Protein 1XOU (pdb70)

Secondary structure (DSSP, 8-state):
-TT-HHHHHHHHHHHH-----HHHHT--HHHHHHHHHHHHH--HHHHHHHHHHH--HHHHHHHHHHT-/-HHHHHHHHHHHHHHHHHHHHHHHHHHHHHHHHHHHHHHHHHHHHH-HHHHHHHHHHHHHHHHSHHHHHHHHHHHHHHHHHHT-

Radius of gyration: 19.71 Å; Cα contacts (8 Å, |Δi|>4): 115; chains: 2; bounding box: 32×30×70 Å

Nearest PDB structures (foldseek):
  1xou-assembly1_B  TM=1.012E+00  e=4.974E-11  Escherichia coli

Structure (mmCIF, N/CA/C/O backbone):
data_1XOU
#
_entry.id   1XOU
#
_cell.length_a   35.422
_cell.length_b   72.383
_cell.length_c   95.679
_cell.angle_alpha   90.00
_cell.angle_beta   90.00
_cell.angle_gamma   90.00
#
_symmetry.space_group_name_H-M   'P 21 21 21'
#
loop_
_entity.id
_entity.type
_entity.pdbx_description
1 polymer EspA
2 polymer 'Z5138 gene product'
#
loop_
_atom_site.group_PDB
_atom_site.id
_atom_site.type_symbol
_atom_site.label_atom_id
_atom_site.label_alt_id
_atom_site.label_comp_id
_atom_site.label_asym_id
_atom_site.label_entity_id
_atom_site.label_seq_id
_atom_site.pdbx_PDB_ins_code
_atom_site.Cartn_x
_atom_site.Cartn_y
_atom_site.Cartn_z
_atom_site.occupancy
_atom_site.B_iso_or_equiv
_atom_site.auth_seq_id
_atom_site.auth_comp_id
_atom_site.auth_asym_id
_atom_site.auth_atom_id
_atom_site.pdbx_PDB_model_num
ATOM 1 N N . ASP A 1 31 ? 16.578 -21.212 106.067 1.00 78.56 31 ASP A N 1
ATOM 2 C CA . ASP A 1 31 ? 15.975 -19.861 105.861 1.00 79.12 31 ASP A CA 1
ATOM 3 C C . ASP A 1 31 ? 14.435 -19.837 105.940 1.00 76.67 31 ASP A C 1
ATOM 4 O O . ASP A 1 31 ? 13.734 -20.547 105.205 1.00 74.42 31 ASP A O 1
ATOM 9 N N . VAL A 1 32 ? 13.925 -18.983 106.822 1.00 74.54 32 VAL A N 1
ATOM 10 C CA . VAL A 1 32 ? 12.491 -18.865 107.054 1.00 72.86 32 VAL A CA 1
ATOM 11 C C . VAL A 1 32 ? 11.635 -18.339 105.910 1.00 71.00 32 VAL A C 1
ATOM 12 O O . VAL A 1 32 ? 10.478 -18.730 105.796 1.00 70.02 32 VAL A O 1
ATOM 16 N N . ILE A 1 33 ? 12.187 -17.460 105.072 1.00 69.15 33 ILE A N 1
ATOM 17 C CA . ILE A 1 33 ? 11.421 -16.880 103.966 1.00 66.64 33 ILE A CA 1
ATOM 18 C C . ILE A 1 33 ? 11.852 -17.354 102.583 1.00 66.94 33 ILE A C 1
ATOM 19 O O . ILE A 1 33 ? 11.745 -16.613 101.602 1.00 66.61 33 ILE A O 1
ATOM 24 N N . ASP A 1 34 ? 12.342 -18.590 102.515 1.00 67.28 34 ASP A N 1
ATOM 25 C CA . ASP A 1 34 ? 12.785 -19.206 101.263 1.00 67.36 34 ASP A CA 1
ATOM 26 C C . ASP A 1 34 ? 13.582 -18.285 100.332 1.00 64.65 34 ASP A C 1
ATOM 27 O O . ASP A 1 34 ? 13.331 -18.195 99.132 1.00 63.51 34 ASP A O 1
ATOM 32 N N . LEU A 1 35 ? 14.561 -17.608 100.905 1.00 62.85 35 LEU A N 1
ATOM 33 C CA . LEU A 1 35 ? 15.428 -16.714 100.166 1.00 60.55 35 LEU A CA 1
ATOM 34 C C . LEU A 1 35 ? 16.329 -17.542 99.238 1.00 59.37 35 LEU A C 1
ATOM 35 O O . LEU A 1 35 ? 16.670 -17.122 98.134 1.00 57.60 35 LEU A O 1
ATOM 40 N N . PHE A 1 36 ? 16.699 -18.733 99.696 1.00 59.93 36 PHE A N 1
ATOM 41 C CA . PHE A 1 36 ? 17.550 -19.619 98.916 1.00 59.82 36 PHE A CA 1
ATOM 42 C C . PHE A 1 36 ? 17.052 -19.786 97.481 1.00 60.03 36 PHE A C 1
ATOM 43 O O . PHE A 1 36 ? 17.810 -19.571 96.534 1.00 61.34 36 PHE A O 1
ATOM 51 N N . ASN A 1 37 ? 15.788 -20.155 97.303 1.00 59.55 37 ASN A N 1
ATOM 52 C CA . ASN A 1 37 ? 15.270 -20.347 95.952 1.00 59.22 37 ASN A CA 1
ATOM 53 C C . ASN A 1 37 ? 15.047 -19.052 95.189 1.00 57.33 37 ASN A C 1
ATOM 54 O O . ASN A 1 37 ? 15.315 -18.970 93.988 1.00 55.94 37 ASN A O 1
ATOM 59 N N . LYS A 1 38 ? 14.546 -18.046 95.896 1.00 55.75 38 LYS A N 1
ATOM 60 C CA . LYS A 1 38 ? 14.287 -16.738 95.310 1.00 54.66 38 LYS A CA 1
ATOM 61 C C . LYS A 1 38 ? 15.583 -16.207 94.688 1.00 53.89 38 LYS A C 1
ATOM 62 O O . LYS A 1 38 ? 15.657 -15.955 93.478 1.00 53.00 38 LYS A O 1
ATOM 68 N N . LEU A 1 39 ? 16.602 -16.060 95.530 1.00 52.27 39 LEU A N 1
ATOM 69 C CA . LEU A 1 39 ? 17.902 -15.563 95.114 1.00 52.77 39 LEU A CA 1
ATOM 70 C C . LEU A 1 39 ? 18.631 -16.474 94.134 1.00 52.09 39 LEU A C 1
ATOM 71 O O . LEU A 1 39 ? 19.366 -15.994 93.264 1.00 53.42 39 LEU A O 1
ATOM 76 N N . GLY A 1 40 ? 18.440 -17.781 94.271 1.00 49.75 40 GLY A N 1
ATOM 77 C CA . GLY A 1 40 ? 19.101 -18.709 93.377 1.00 47.72 40 GLY A CA 1
ATOM 78 C C . GLY A 1 40 ? 18.570 -18.558 91.971 1.00 48.83 40 GLY A C 1
ATOM 79 O O . GLY A 1 40 ? 19.322 -18.547 90.991 1.00 49.88 40 GLY A O 1
ATOM 80 N N . VAL A 1 41 ? 17.256 -18.439 91.860 1.00 48.96 41 VAL A N 1
ATOM 81 C CA . VAL A 1 41 ? 16.659 -18.289 90.550 1.00 49.61 41 VAL A CA 1
ATOM 82 C C . VAL A 1 41 ? 17.036 -16.911 90.017 1.00 50.25 41 VAL A C 1
ATOM 83 O O . VAL A 1 41 ? 17.410 -16.765 88.849 1.00 49.07 41 VAL A O 1
ATOM 87 N N . PHE A 1 42 ? 16.968 -15.897 90.871 1.00 50.85 42 PHE A N 1
ATOM 88 C CA . PHE A 1 42 ? 17.338 -14.569 90.407 1.00 52.20 42 PHE A CA 1
ATOM 89 C C . PHE A 1 42 ? 18.801 -14.523 89.950 1.00 51.96 42 PHE A C 1
ATOM 90 O O . PHE A 1 42 ? 19.128 -13.985 88.885 1.00 50.67 42 PHE A O 1
ATOM 98 N N . GLN A 1 43 ? 19.681 -15.094 90.757 1.00 51.08 43 GLN A N 1
ATOM 99 C CA . GLN A 1 43 ? 21.078 -15.103 90.407 1.00 52.15 43 GLN A CA 1
ATOM 100 C C . GLN A 1 43 ? 21.318 -15.863 89.092 1.00 52.26 43 GLN A C 1
ATOM 101 O O . GLN A 1 43 ? 22.200 -15.510 88.296 1.00 51.99 43 GLN A O 1
ATOM 107 N N . ALA A 1 44 ? 20.535 -16.908 88.862 1.00 51.04 44 ALA A N 1
ATOM 108 C CA . ALA A 1 44 ? 20.684 -17.672 87.635 1.00 50.86 44 ALA A CA 1
ATOM 109 C C . ALA A 1 44 ? 20.253 -16.805 86.444 1.00 50.54 44 ALA A C 1
ATOM 110 O O . ALA A 1 44 ? 20.865 -16.853 85.380 1.00 51.98 44 ALA A O 1
ATOM 112 N N . ALA A 1 45 ? 19.207 -16.004 86.616 1.00 50.43 45 ALA A N 1
ATOM 113 C CA . ALA A 1 45 ? 18.765 -15.134 85.526 1.00 50.41 45 ALA A CA 1
ATOM 114 C C . ALA A 1 45 ? 19.909 -14.189 85.149 1.00 51.51 45 ALA A C 1
ATOM 115 O O . ALA A 1 45 ? 20.286 -14.086 83.978 1.00 50.88 45 ALA A O 1
ATOM 117 N N . ILE A 1 46 ? 20.466 -13.522 86.161 1.00 52.90 46 ILE A N 1
ATOM 118 C CA . ILE A 1 46 ? 21.569 -12.586 85.976 1.00 55.08 46 ILE A CA 1
ATOM 119 C C . ILE A 1 46 ? 22.793 -13.219 85.324 1.00 55.91 46 ILE A C 1
ATOM 120 O O . ILE A 1 46 ? 23.350 -12.665 84.374 1.00 57.02 46 ILE A O 1
ATOM 125 N N . LEU A 1 47 ? 23.226 -14.361 85.845 1.00 55.69 47 LEU A N 1
ATOM 126 C CA . LEU A 1 47 ? 24.383 -15.045 85.292 1.00 55.72 47 LEU A CA 1
ATOM 127 C C . LEU A 1 47 ? 24.140 -15.426 83.832 1.00 56.77 47 LEU A C 1
ATOM 128 O O . LEU A 1 47 ? 25.037 -15.301 82.992 1.00 56.92 47 LEU A O 1
ATOM 141 N N . PHE A 1 49 ? 22.047 -13.924 81.737 1.00 58.55 49 PHE A N 1
ATOM 142 C CA . PHE A 1 49 ? 22.055 -12.674 81.000 1.00 57.28 49 PHE A CA 1
ATOM 143 C C . PHE A 1 49 ? 23.482 -12.148 80.827 1.00 56.10 49 PHE A C 1
ATOM 144 O O . PHE A 1 49 ? 23.880 -11.740 79.738 1.00 56.20 49 PHE A O 1
ATOM 152 N N . ALA A 1 50 ? 24.250 -12.152 81.905 1.00 53.99 50 ALA A N 1
ATOM 153 C CA . ALA A 1 50 ? 25.606 -11.654 81.842 1.00 53.19 50 ALA A CA 1
ATOM 154 C C . ALA A 1 50 ? 26.451 -12.318 80.754 1.00 55.44 50 ALA A C 1
ATOM 155 O O . ALA A 1 50 ? 27.076 -11.624 79.955 1.00 55.67 50 ALA A O 1
ATOM 157 N N . TYR A 1 51 ? 26.479 -13.645 80.676 1.00 57.21 51 TYR A N 1
ATOM 158 C CA . TYR A 1 51 ? 27.327 -14.223 79.647 1.00 59.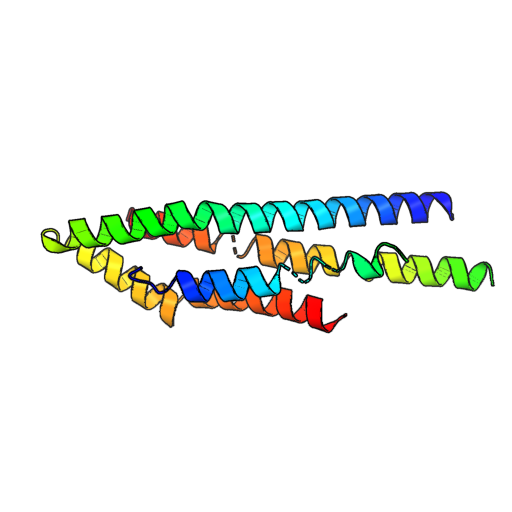74 51 TYR A CA 1
ATOM 159 C C . TYR A 1 51 ? 26.768 -14.006 78.253 1.00 61.40 51 TYR A C 1
ATOM 160 O O . TYR A 1 51 ? 27.516 -13.738 77.326 1.00 62.29 51 TYR A O 1
ATOM 177 N N . TYR A 1 53 ? 24.988 -11.477 77.175 1.00 69.33 53 TYR A N 1
ATOM 178 C CA . TYR A 1 53 ? 25.258 -10.099 76.784 1.00 71.54 53 TYR A CA 1
ATOM 179 C C . TYR A 1 53 ? 26.722 -10.030 76.368 1.00 74.74 53 TYR A C 1
ATOM 180 O O . TYR A 1 53 ? 27.059 -9.510 75.311 1.00 74.54 53 TYR A O 1
ATOM 189 N N . GLN A 1 54 ? 27.584 -10.571 77.222 1.00 79.17 54 GLN A N 1
ATOM 190 C CA . GLN A 1 54 ? 29.016 -10.600 76.980 1.00 83.47 54 GLN A CA 1
ATOM 191 C C . GLN A 1 54 ? 29.321 -11.163 75.597 1.00 84.35 54 GLN A C 1
ATOM 192 O O . GLN A 1 54 ? 30.231 -10.699 74.920 1.00 84.87 54 GLN A O 1
ATOM 198 N N . ALA A 1 55 ? 28.555 -12.162 75.182 1.00 85.64 55 ALA A N 1
ATOM 199 C CA . ALA A 1 55 ? 28.760 -12.781 73.881 1.00 88.06 55 ALA A CA 1
ATOM 200 C C . ALA A 1 55 ? 28.398 -11.836 72.736 1.00 89.94 55 ALA A C 1
ATOM 201 O O . ALA A 1 55 ? 29.138 -11.727 71.758 1.00 90.52 55 ALA A O 1
ATOM 203 N N . GLN A 1 56 ? 27.261 -11.158 72.843 1.00 91.80 56 GLN A N 1
ATOM 204 C CA . GLN A 1 56 ? 26.861 -10.234 71.792 1.00 94.55 56 GLN A CA 1
ATOM 205 C C . GLN A 1 56 ? 27.914 -9.142 71.745 1.00 95.95 56 GLN A C 1
ATOM 206 O O . GLN A 1 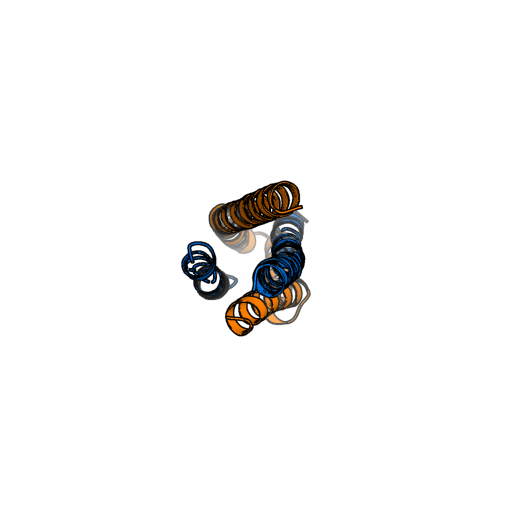56 ? 28.565 -8.917 70.724 1.00 96.02 56 GLN A O 1
ATOM 212 N N . SER A 1 57 ? 28.075 -8.483 72.886 1.00 97.90 57 SER A N 1
ATOM 213 C CA . SER A 1 57 ? 29.029 -7.399 73.076 1.00 99.22 57 SER A CA 1
ATOM 214 C C . SER A 1 57 ? 30.366 -7.568 72.354 1.00 100.13 57 SER A C 1
ATOM 215 O O . SER A 1 57 ? 30.871 -6.618 71.761 1.00 99.99 57 SER A O 1
ATOM 218 N N . ASP A 1 58 ? 30.952 -8.759 72.399 1.00 101.86 58 ASP A N 1
ATOM 219 C CA . ASP A 1 58 ? 32.236 -8.945 71.732 1.00 104.33 58 ASP A CA 1
ATOM 220 C C . ASP A 1 58 ? 32.116 -9.526 70.320 1.00 105.51 58 ASP A C 1
ATOM 221 O O . ASP A 1 58 ? 32.765 -10.514 69.973 1.00 105.52 58 ASP A O 1
ATOM 226 N N . LEU A 1 59 ? 31.278 -8.880 69.512 1.00 106.88 59 LEU A N 1
ATOM 227 C CA . LEU A 1 59 ? 31.036 -9.262 68.120 1.00 107.93 59 LEU A CA 1
ATOM 228 C C . LEU A 1 59 ? 29.770 -8.569 67.619 1.00 108.83 59 LEU A C 1
ATOM 229 O O . LEU A 1 59 ? 29.260 -8.992 66.562 1.00 109.35 59 LEU A O 1
ATOM 234 N N . ASN A 1 148 ? 26.993 0.478 52.072 1.00 78.13 148 ASN A N 1
ATOM 235 C CA . ASN A 1 148 ? 27.687 -0.466 52.990 1.00 81.16 148 ASN A CA 1
ATOM 236 C C . ASN A 1 148 ? 28.238 0.269 54.218 1.00 81.19 148 ASN A C 1
ATOM 237 O O . ASN A 1 148 ? 28.216 -0.266 55.333 1.00 81.97 148 ASN A O 1
ATOM 242 N N . LEU A 1 149 ? 28.752 1.482 54.026 1.00 79.49 149 LEU A N 1
ATOM 243 C CA . LEU A 1 149 ? 29.236 2.253 55.167 1.00 76.74 149 LEU A CA 1
ATOM 244 C C . LEU A 1 149 ? 27.945 2.726 55.830 1.00 76.11 149 LEU A C 1
ATOM 245 O O . LEU A 1 149 ? 27.855 2.840 57.051 1.00 75.75 149 LEU A O 1
ATOM 250 N N . THR A 1 150 ? 26.942 2.989 54.998 1.00 75.12 150 THR A N 1
ATOM 251 C CA . THR A 1 150 ? 25.642 3.436 55.474 1.00 74.99 150 THR A CA 1
ATOM 252 C C . THR A 1 150 ? 25.056 2.352 56.365 1.00 74.78 150 THR A C 1
ATOM 253 O O . THR A 1 150 ? 24.515 2.624 57.439 1.00 74.16 150 THR A O 1
ATOM 257 N N . THR A 1 151 ? 25.154 1.117 55.888 1.00 74.19 151 THR A N 1
ATOM 258 C CA . THR A 1 151 ? 24.663 -0.032 56.627 1.00 74.24 151 THR A CA 1
ATOM 259 C C . THR A 1 151 ? 25.339 -0.020 57.997 1.00 73.34 151 THR A C 1
ATOM 260 O O . THR A 1 151 ? 24.681 0.013 59.040 1.00 72.50 151 THR A O 1
ATOM 264 N N . THR A 1 152 ? 26.666 -0.033 57.964 1.00 72.62 152 THR A N 1
ATOM 265 C CA . THR A 1 152 ? 27.489 -0.022 59.159 1.00 72.88 152 THR A CA 1
ATOM 266 C C . THR A 1 152 ? 27.067 1.035 60.163 1.00 71.83 152 THR A C 1
ATOM 267 O O . THR A 1 152 ? 26.971 0.763 61.355 1.00 71.54 152 THR A O 1
ATOM 271 N N . VAL A 1 153 ? 26.828 2.244 59.675 1.00 71.72 153 VAL A N 1
ATOM 272 C CA . VAL A 1 153 ? 26.423 3.344 60.539 1.00 72.33 153 VAL A CA 1
ATOM 273 C C . VAL A 1 153 ? 25.033 3.118 61.116 1.00 72.00 153 VAL A C 1
ATOM 274 O O . VAL A 1 153 ? 24.746 3.526 62.241 1.00 72.15 153 VAL A O 1
ATOM 278 N N . ASN A 1 154 ? 24.175 2.458 60.350 1.00 71.84 154 ASN A N 1
ATOM 279 C CA . ASN A 1 154 ? 22.822 2.199 60.805 1.00 72.77 154 ASN A CA 1
ATOM 280 C C . ASN A 1 154 ? 22.766 1.049 61.795 1.00 72.47 154 ASN A C 1
ATOM 281 O O . ASN A 1 154 ? 22.064 1.132 62.805 1.00 72.53 154 ASN A O 1
ATOM 286 N N . ASN A 1 155 ? 23.509 -0.017 61.526 1.00 72.35 155 ASN A N 1
ATOM 287 C CA . ASN A 1 155 ? 23.505 -1.148 62.441 1.00 74.00 155 ASN A CA 1
ATOM 288 C C . ASN A 1 155 ? 23.986 -0.724 63.828 1.00 74.05 155 ASN A C 1
ATOM 289 O O . ASN A 1 155 ? 23.417 -1.123 64.847 1.00 74.46 155 ASN A O 1
ATOM 294 N N . SER A 1 156 ? 25.032 0.091 63.861 1.00 73.23 156 SER A N 1
ATOM 295 C CA . SER A 1 156 ? 25.571 0.572 65.118 1.00 71.39 156 SER A CA 1
ATOM 296 C C . SER A 1 156 ? 24.558 1.448 65.825 1.00 71.00 156 SER A C 1
ATOM 297 O O . SER A 1 156 ? 24.422 1.388 67.043 1.00 71.89 156 SER A O 1
ATOM 300 N N . GLN A 1 157 ? 23.842 2.265 65.068 1.00 70.73 157 GLN A N 1
ATOM 301 C CA . GLN A 1 157 ? 22.858 3.129 65.686 1.00 71.58 157 GLN A CA 1
ATOM 302 C C . GLN A 1 157 ? 21.793 2.258 66.343 1.00 71.57 157 GLN A C 1
ATOM 303 O O . GLN A 1 157 ? 21.257 2.599 67.397 1.00 70.81 157 GLN A O 1
ATOM 309 N N . LEU A 1 158 ? 21.504 1.120 65.717 1.00 71.70 158 LEU A N 1
ATOM 310 C CA . LEU A 1 158 ? 20.526 0.171 66.241 1.00 71.50 158 LEU A CA 1
ATOM 311 C C . LEU A 1 158 ? 21.042 -0.506 67.513 1.00 70.89 158 LEU A C 1
ATOM 312 O O . LEU A 1 158 ? 20.295 -0.686 68.470 1.00 70.09 158 LEU A O 1
ATOM 317 N N . GLU A 1 159 ? 22.319 -0.882 67.515 1.00 71.38 159 GLU A 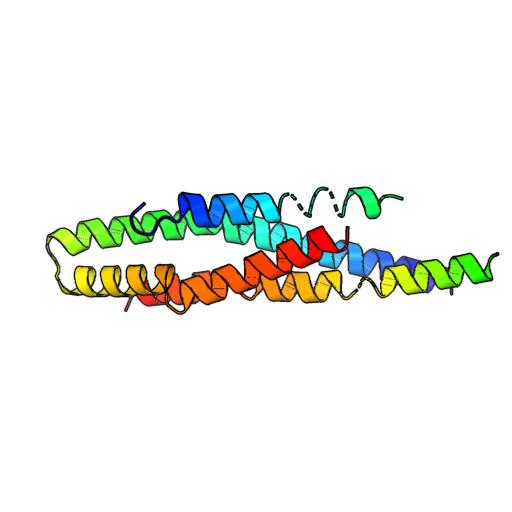N 1
ATOM 318 C CA . GLU A 1 159 ? 22.938 -1.509 68.678 1.00 72.35 159 GLU A CA 1
ATOM 319 C C . GLU A 1 159 ? 22.885 -0.541 69.853 1.00 71.86 159 GLU A C 1
ATOM 320 O O . GLU A 1 159 ? 22.613 -0.930 70.988 1.00 71.69 159 GLU A O 1
ATOM 326 N N . ILE A 1 160 ? 23.152 0.728 69.570 1.00 71.54 160 ILE A N 1
ATOM 327 C CA . ILE A 1 160 ? 23.134 1.755 70.597 1.00 70.25 160 ILE A CA 1
ATOM 328 C C . ILE A 1 160 ? 21.727 1.891 71.172 1.00 70.60 160 ILE A C 1
ATOM 329 O O . ILE A 1 160 ? 21.564 2.144 72.368 1.00 68.83 160 ILE A O 1
ATOM 334 N N . GLN A 1 161 ? 20.717 1.714 70.320 1.00 72.47 161 GLN A N 1
ATOM 335 C CA . GLN A 1 161 ? 19.320 1.801 70.739 1.00 74.19 161 GLN A CA 1
ATOM 336 C C . GLN A 1 161 ? 18.983 0.619 71.641 1.00 73.66 161 GLN A C 1
ATOM 337 O O . GLN A 1 161 ? 18.347 0.787 72.686 1.00 71.61 161 GLN A O 1
ATOM 343 N N . GLN A 1 162 ? 19.412 -0.577 71.235 1.00 74.04 162 GLN A N 1
ATOM 344 C CA . GLN A 1 162 ? 19.158 -1.769 72.033 1.00 75.49 162 GLN A CA 1
ATOM 345 C C . GLN A 1 162 ? 19.909 -1.661 73.356 1.00 74.30 162 GLN A C 1
ATOM 346 O O . GLN A 1 162 ? 19.299 -1.734 74.420 1.00 74.36 162 GLN A O 1
ATOM 360 N N . SER A 1 164 ? 20.888 0.699 74.928 1.00 69.30 164 SER A N 1
ATOM 361 C CA . SER A 1 164 ? 20.288 1.714 75.763 1.00 68.55 164 SER A CA 1
ATOM 362 C C . SER A 1 164 ? 19.103 1.134 76.530 1.00 67.68 164 SER A C 1
ATOM 363 O O . SER A 1 164 ? 19.025 1.263 77.753 1.00 67.37 164 SER A O 1
ATOM 366 N N . ASN A 1 165 ? 18.182 0.490 75.819 1.00 66.46 165 ASN A N 1
ATOM 367 C CA . ASN A 1 165 ? 17.019 -0.105 76.474 1.00 66.08 165 ASN A CA 1
ATOM 368 C C . ASN A 1 165 ? 17.471 -1.135 77.498 1.00 64.72 165 ASN A C 1
ATOM 369 O O . ASN A 1 165 ? 16.968 -1.170 78.623 1.00 64.16 165 ASN A O 1
ATOM 374 N N . THR A 1 166 ? 18.429 -1.967 77.103 1.00 62.62 166 THR A N 1
ATOM 375 C CA . THR A 1 166 ? 18.980 -2.970 77.998 1.00 60.50 166 THR A CA 1
ATOM 376 C C . THR A 1 166 ? 19.330 -2.297 79.318 1.00 60.54 166 THR A C 1
ATOM 377 O O . THR A 1 166 ? 18.868 -2.718 80.376 1.00 61.46 166 THR A O 1
ATOM 381 N N . LEU A 1 167 ? 20.134 -1.239 79.249 1.00 59.53 167 LEU A N 1
ATOM 382 C CA . LEU A 1 167 ? 20.542 -0.508 80.445 1.00 58.50 167 LEU A CA 1
ATOM 383 C C . LEU A 1 167 ? 19.343 -0.038 81.272 1.00 59.82 167 LEU A C 1
ATOM 384 O O . LEU A 1 167 ? 19.352 -0.121 82.507 1.00 58.51 167 LEU A O 1
ATOM 389 N N . ASN A 1 168 ? 18.315 0.464 80.595 1.00 61.39 168 ASN A N 1
ATOM 390 C CA . ASN A 1 168 ? 17.127 0.945 81.292 1.00 64.04 168 ASN A CA 1
ATOM 391 C C . ASN A 1 168 ? 16.407 -0.172 82.021 1.00 62.94 168 ASN A C 1
ATOM 392 O O . ASN A 1 168 ? 16.073 -0.045 83.198 1.00 62.45 168 ASN A O 1
ATOM 397 N N . LEU A 1 169 ? 16.174 -1.269 81.313 1.00 62.09 169 LEU A N 1
ATOM 398 C CA . LEU A 1 169 ? 15.492 -2.414 81.889 1.00 60.97 169 LEU A CA 1
ATOM 399 C C . LEU A 1 169 ? 16.349 -2.988 83.011 1.00 61.07 169 LEU A C 1
ATOM 400 O O . LEU A 1 169 ? 15.843 -3.392 84.061 1.00 61.14 169 LEU A O 1
ATOM 405 N N . LEU A 1 170 ? 17.656 -2.983 82.785 1.00 60.65 170 LEU A N 1
ATOM 406 C CA . LEU A 1 170 ? 18.622 -3.496 83.745 1.00 61.42 170 LEU A CA 1
ATOM 407 C C . LEU A 1 170 ? 18.715 -2.654 85.008 1.00 61.22 170 LEU A C 1
ATOM 408 O O . LEU A 1 170 ? 18.902 -3.171 86.100 1.00 61.89 170 LEU A O 1
ATOM 413 N N . THR A 1 171 ? 18.598 -1.347 84.864 1.00 62.20 171 THR A N 1
ATOM 414 C CA . THR A 1 171 ? 18.663 -0.468 86.023 1.00 62.99 171 THR A CA 1
ATOM 415 C C . THR A 1 171 ? 17.350 -0.510 86.811 1.00 61.84 171 THR A C 1
ATOM 416 O O . THR A 1 171 ? 17.326 -0.310 88.026 1.00 59.87 171 THR A O 1
ATOM 420 N N . SER A 1 172 ? 16.260 -0.775 86.098 1.00 61.65 172 SER A N 1
ATOM 421 C CA . SER A 1 172 ? 14.943 -0.878 86.706 1.00 61.52 172 SER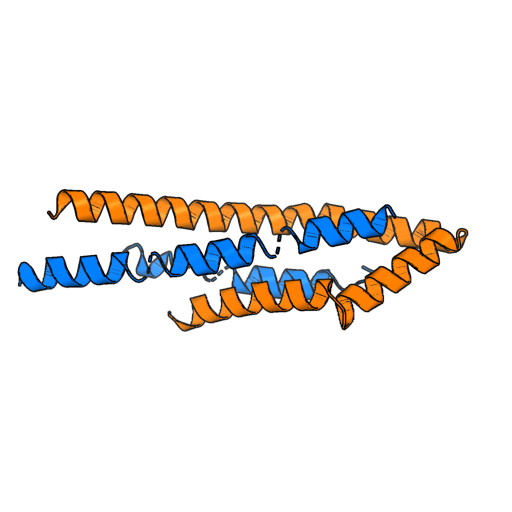 A CA 1
ATOM 422 C C . SER A 1 172 ? 14.966 -2.098 87.634 1.00 61.83 172 SER A C 1
ATOM 423 O O . SER A 1 172 ? 14.512 -2.039 88.780 1.00 62.41 172 SER A O 1
ATOM 426 N N . ALA A 1 173 ? 15.512 -3.198 87.120 1.00 61.03 173 ALA A N 1
ATOM 427 C CA . ALA A 1 173 ? 15.648 -4.439 87.868 1.00 58.83 173 ALA A CA 1
ATOM 428 C C . ALA A 1 173 ? 16.480 -4.181 89.105 1.00 58.12 173 ALA A C 1
ATOM 429 O O . ALA A 1 173 ? 16.159 -4.654 90.190 1.00 57.84 173 ALA A O 1
ATOM 431 N N . ARG A 1 174 ? 17.556 -3.419 88.937 1.00 59.71 174 ARG A N 1
ATOM 432 C CA . ARG A 1 174 ? 18.447 -3.106 90.052 1.00 61.24 174 ARG A CA 1
ATOM 433 C C . ARG A 1 174 ? 17.714 -2.336 91.132 1.00 61.00 174 ARG A C 1
ATOM 434 O O . ARG A 1 174 ? 17.875 -2.626 92.311 1.00 60.60 174 ARG A O 1
ATOM 442 N N . SER A 1 175 ? 16.906 -1.360 90.726 1.00 62.70 175 SER A N 1
ATOM 443 C CA . SER A 1 175 ? 16.128 -0.554 91.669 1.00 64.71 175 SER A CA 1
ATOM 444 C C . SER A 1 175 ? 15.168 -1.420 92.471 1.00 64.47 175 SER A C 1
ATOM 445 O O . SER A 1 175 ? 15.012 -1.230 93.681 1.00 64.75 175 SER A O 1
ATOM 448 N N . ASP A 1 176 ? 14.512 -2.354 91.785 1.00 63.20 176 ASP A N 1
ATOM 449 C CA . ASP A 1 176 ? 13.588 -3.277 92.422 1.00 62.88 176 ASP A CA 1
ATOM 450 C C . ASP A 1 176 ? 14.309 -4.107 93.487 1.00 63.22 176 ASP A C 1
ATOM 451 O O . ASP A 1 176 ? 13.826 -4.252 94.614 1.00 62.63 176 ASP A O 1
ATOM 464 N N . GLN A 1 178 ? 16.779 -3.350 95.092 1.00 63.25 178 GLN A N 1
ATOM 465 C CA . GLN A 1 178 ? 17.173 -2.467 96.183 1.00 63.35 178 GLN A CA 1
ATOM 466 C C . GLN A 1 178 ? 16.007 -2.175 97.117 1.00 62.65 178 GLN A C 1
ATOM 467 O O . GLN A 1 178 ? 16.152 -2.225 98.342 1.00 61.47 178 GLN A O 1
ATOM 473 N N . SER A 1 179 ? 14.852 -1.877 96.526 1.00 61.83 179 SER A N 1
ATOM 474 C CA . SER A 1 179 ? 13.641 -1.615 97.289 1.00 61.92 179 SER A CA 1
ATOM 475 C C . SER A 1 179 ? 13.361 -2.870 98.105 1.00 62.50 179 SER A C 1
ATOM 476 O O . SER A 1 179 ? 12.965 -2.796 99.268 1.00 62.52 179 SER A O 1
ATOM 479 N N . LEU A 1 180 ? 13.574 -4.025 97.480 1.00 62.74 180 LEU A N 1
ATOM 480 C CA . LEU A 1 180 ? 13.357 -5.297 98.146 1.00 62.94 180 LEU A CA 1
ATOM 481 C C . LEU A 1 180 ? 14.184 -5.294 99.414 1.00 62.36 180 LEU A C 1
ATOM 482 O O . LEU A 1 180 ? 13.651 -5.474 100.505 1.00 62.82 180 LEU A O 1
ATOM 487 N N . GLN A 1 181 ? 15.487 -5.082 99.255 1.00 62.73 181 GLN A N 1
ATOM 488 C CA . GLN A 1 181 ? 16.403 -5.041 100.384 1.00 64.01 181 GLN A CA 1
ATOM 489 C C . GLN A 1 181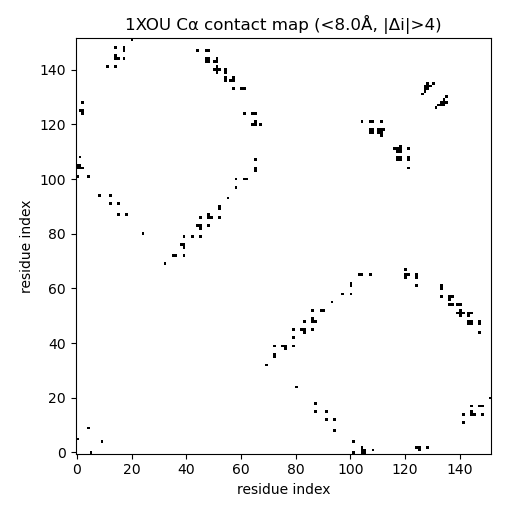 ? 15.960 -4.039 101.439 1.00 64.35 181 GLN A C 1
ATOM 490 O O . GLN A 1 181 ? 15.911 -4.355 102.631 1.00 63.85 181 GLN A O 1
ATOM 496 N N . TYR A 1 182 ? 15.657 -2.824 100.997 1.00 65.09 182 TYR A N 1
ATOM 497 C CA . TYR A 1 182 ? 15.242 -1.768 101.909 1.00 67.56 182 TYR A CA 1
ATOM 498 C C . TYR A 1 182 ? 13.977 -2.151 102.686 1.00 67.66 182 TYR A C 1
ATOM 499 O O . TYR A 1 182 ? 13.955 -2.085 103.919 1.00 66.31 182 TYR A O 1
ATOM 508 N N . ARG A 1 183 ? 12.930 -2.557 101.969 1.00 67.48 183 ARG A N 1
ATOM 509 C CA . ARG A 1 183 ? 11.689 -2.951 102.618 1.00 67.28 183 ARG A CA 1
ATOM 510 C C . ARG A 1 183 ? 11.903 -4.138 103.561 1.00 66.84 183 ARG A C 1
ATOM 511 O O . ARG A 1 183 ? 11.334 -4.173 104.654 1.00 66.80 183 ARG A O 1
ATOM 519 N N . THR A 1 184 ? 12.726 -5.104 103.157 1.00 65.37 184 THR A N 1
ATOM 520 C CA . THR A 1 184 ? 12.975 -6.259 104.015 1.00 64.83 184 THR A CA 1
ATOM 521 C C . THR A 1 184 ? 13.600 -5.788 105.316 1.00 66.08 184 THR A C 1
ATOM 522 O O . THR A 1 184 ? 13.054 -6.005 106.392 1.00 66.44 184 THR A O 1
ATOM 526 N N . ILE A 1 185 ? 14.748 -5.132 105.200 1.00 67.51 185 ILE A N 1
ATOM 527 C CA . ILE A 1 185 ? 15.481 -4.630 106.349 1.00 68.41 185 ILE A CA 1
ATOM 528 C C . ILE A 1 185 ? 14.643 -3.698 107.201 1.00 69.40 185 ILE A C 1
ATOM 529 O O . ILE A 1 185 ? 14.710 -3.731 108.429 1.00 69.03 185 ILE A O 1
ATOM 534 N N . SER A 1 186 ? 13.852 -2.860 106.550 1.00 71.43 186 SER A N 1
ATOM 535 C CA . SER A 1 186 ? 12.981 -1.958 107.281 1.00 73.02 186 SER A CA 1
ATOM 536 C C . SER A 1 186 ? 12.019 -2.810 108.114 1.00 74.32 186 SER A C 1
ATOM 537 O O . SER A 1 186 ? 11.823 -2.564 109.300 1.00 74.64 186 SER A O 1
ATOM 540 N N . GLY A 1 187 ? 11.438 -3.826 107.479 1.00 75.57 187 GLY A N 1
ATOM 541 C CA . GLY A 1 187 ? 10.503 -4.708 108.155 1.00 77.26 187 GLY A CA 1
ATOM 542 C C . GLY A 1 187 ? 11.090 -5.518 109.300 1.00 79.06 187 GLY A C 1
ATOM 543 O O . GLY A 1 187 ? 10.401 -5.800 110.277 1.00 79.70 187 GLY A O 1
ATOM 544 N N . ILE A 1 188 ? 12.356 -5.904 109.191 1.00 80.53 188 ILE A N 1
ATOM 545 C CA . ILE A 1 188 ? 12.997 -6.675 110.248 1.00 82.93 188 ILE A CA 1
ATOM 546 C C . ILE A 1 188 ? 13.295 -5.788 111.451 1.00 85.87 188 ILE A C 1
ATOM 547 O O . ILE A 1 188 ? 13.600 -6.282 112.534 1.00 86.69 188 ILE A O 1
ATOM 552 N N . SER A 1 189 ? 13.195 -4.476 111.269 1.00 89.10 189 SER A N 1
ATOM 553 C CA . SER A 1 189 ? 13.488 -3.556 112.360 1.00 92.01 189 SER A CA 1
ATOM 554 C C . SER A 1 189 ? 12.300 -2.721 112.833 1.00 94.45 189 SER A C 1
ATOM 555 O O . SER A 1 189 ? 12.474 -1.821 113.655 1.00 95.20 189 SER A O 1
ATOM 558 N N . LEU A 1 190 ? 11.104 -3.013 112.319 1.00 96.77 190 LEU A N 1
ATOM 559 C CA . LEU A 1 190 ? 9.883 -2.290 112.699 1.00 98.55 190 LEU A CA 1
ATOM 560 C C . LEU A 1 190 ? 8.703 -2.576 111.769 1.00 99.99 190 LEU A C 1
ATOM 561 O O . LEU A 1 190 ? 8.820 -3.480 110.916 1.00 100.25 190 LEU A O 1
ATOM 566 N N . GLY B 2 2 ? 28.980 10.494 63.739 1.00 71.45 2 GLY B N 1
ATOM 567 C CA . GLY B 2 2 ? 30.246 9.965 63.173 1.00 69.14 2 GLY B CA 1
ATOM 568 C C . GLY B 2 2 ? 30.664 8.668 63.836 1.00 68.57 2 GLY B C 1
ATOM 569 O O . GLY B 2 2 ? 30.303 8.386 64.977 1.00 66.69 2 GLY B O 1
ATOM 570 N N . ILE B 2 3 ? 31.421 7.867 63.102 1.00 68.82 3 ILE B N 1
ATOM 571 C CA . ILE B 2 3 ? 31.910 6.596 63.607 1.00 70.66 3 ILE B CA 1
ATOM 572 C C . ILE B 2 3 ? 32.464 6.720 65.029 1.00 70.01 3 ILE B C 1
ATOM 573 O O . ILE B 2 3 ? 32.112 5.937 65.905 1.00 70.63 3 ILE B O 1
ATOM 578 N N . VAL B 2 4 ? 33.323 7.710 65.251 1.00 68.99 4 VAL B N 1
ATOM 579 C CA . VAL B 2 4 ? 33.927 7.940 66.560 1.00 67.76 4 VAL B CA 1
ATOM 580 C C . VAL B 2 4 ? 32.899 8.177 67.687 1.00 66.83 4 VAL B C 1
ATOM 581 O O . VAL B 2 4 ? 33.031 7.601 68.769 1.00 66.11 4 VAL B O 1
ATOM 585 N N . SER B 2 5 ? 31.892 9.014 67.442 1.00 65.22 5 SER B N 1
ATOM 586 C CA . SER B 2 5 ? 30.842 9.267 68.438 1.00 65.65 5 SER B CA 1
ATOM 587 C C . SER B 2 5 ? 30.121 7.968 68.769 1.00 65.28 5 SER B C 1
ATOM 588 O O . SER B 2 5 ? 29.851 7.669 69.929 1.00 63.80 5 SER B O 1
ATOM 591 N N . GLN B 2 6 ? 29.791 7.216 67.725 1.00 65.57 6 GLN B N 1
ATOM 592 C CA . GLN B 2 6 ? 29.106 5.955 67.887 1.00 66.64 6 GLN B CA 1
ATOM 593 C C . GLN B 2 6 ? 29.912 5.024 68.772 1.00 68.19 6 GLN B C 1
ATOM 594 O O . GLN B 2 6 ? 29.371 4.416 69.695 1.00 68.95 6 GLN B O 1
ATOM 600 N N . THR B 2 7 ? 31.206 4.911 68.499 1.00 69.41 7 THR B N 1
ATOM 601 C CA . THR B 2 7 ? 32.058 4.050 69.304 1.00 71.53 7 THR B CA 1
ATOM 602 C C . THR B 2 7 ? 32.094 4.532 70.752 1.00 73.63 7 THR B C 1
ATOM 603 O O . THR B 2 7 ? 32.026 3.733 71.685 1.00 74.53 7 THR B O 1
ATOM 607 N N . ARG B 2 8 ? 32.209 5.839 70.944 1.00 75.92 8 ARG B N 1
ATOM 608 C CA . ARG B 2 8 ? 32.237 6.373 72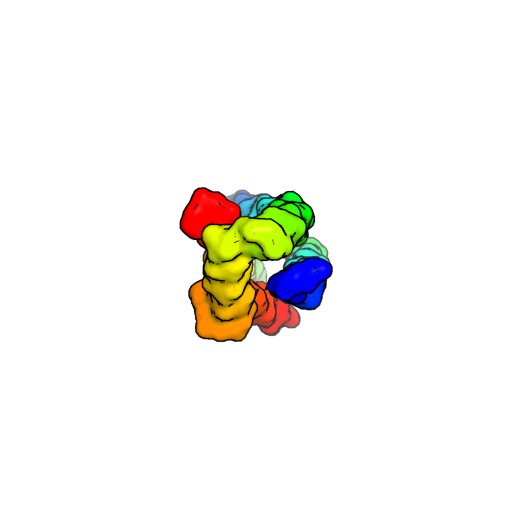.294 1.00 78.39 8 ARG B CA 1
ATOM 609 C C . ARG B 2 8 ? 30.932 6.036 73.014 1.00 77.45 8 ARG B C 1
ATOM 610 O O . ARG B 2 8 ? 30.939 5.679 74.185 1.00 78.18 8 ARG B O 1
ATOM 618 N N . ASN B 2 9 ? 29.810 6.136 72.314 1.00 76.14 9 ASN B N 1
ATOM 619 C CA . ASN B 2 9 ? 28.528 5.824 72.929 1.00 75.50 9 ASN B CA 1
ATOM 620 C C . ASN B 2 9 ? 28.376 4.346 73.260 1.00 74.56 9 ASN B C 1
ATOM 621 O O . ASN B 2 9 ? 27.812 4.001 74.290 1.00 75.60 9 ASN B O 1
ATOM 626 N N . LYS B 2 10 ? 28.870 3.468 72.397 1.00 72.72 10 LYS B N 1
ATOM 627 C CA . LYS B 2 10 ? 28.760 2.046 72.663 1.00 72.00 10 LYS B CA 1
ATOM 628 C C . LYS B 2 10 ? 29.603 1.665 73.869 1.00 72.67 10 LYS B C 1
ATOM 629 O O . LYS B 2 10 ? 29.214 0.803 74.651 1.00 72.11 10 LYS B O 1
ATOM 635 N N . GLU B 2 11 ? 30.745 2.327 74.032 1.00 74.49 11 GLU B N 1
ATOM 636 C CA . GLU B 2 11 ? 31.633 2.064 75.164 1.00 76.23 11 GLU B CA 1
ATOM 637 C C . GLU B 2 11 ? 30.984 2.521 76.469 1.00 75.18 11 GLU B C 1
ATOM 638 O O . GLU B 2 11 ? 31.077 1.845 77.488 1.00 75.27 11 GLU B O 1
ATOM 644 N N . LEU B 2 12 ? 30.348 3.685 76.428 1.00 74.37 12 LEU B N 1
ATOM 645 C CA . LEU B 2 12 ? 29.657 4.248 77.581 1.00 73.93 12 LEU B CA 1
ATOM 646 C C . LEU B 2 12 ? 28.604 3.252 78.059 1.00 73.22 12 LEU B C 1
ATOM 647 O O . LEU B 2 12 ? 28.624 2.807 79.208 1.00 72.38 12 LEU B O 1
ATOM 652 N N . LEU B 2 13 ? 27.681 2.923 77.154 1.00 71.80 13 LEU B N 1
ATOM 653 C CA . LEU B 2 13 ? 26.605 1.977 77.416 1.00 69.96 13 LEU B CA 1
ATOM 654 C C . LEU B 2 13 ? 27.164 0.685 77.989 1.00 70.31 13 LEU B C 1
ATOM 655 O O . LEU B 2 13 ? 26.759 0.241 79.061 1.00 70.83 13 LEU B O 1
ATOM 660 N N . ASP B 2 14 ? 28.103 0.082 77.275 1.00 70.72 14 ASP B N 1
ATOM 661 C CA . ASP B 2 14 ? 28.702 -1.157 77.737 1.00 71.31 14 ASP B CA 1
ATOM 662 C C . ASP B 2 14 ? 29.207 -1.033 79.174 1.00 71.68 14 ASP B C 1
ATOM 663 O O . ASP B 2 14 ? 28.909 -1.876 80.010 1.00 72.54 14 ASP B O 1
ATOM 668 N N . LYS B 2 15 ? 29.959 0.021 79.466 1.00 72.14 15 LYS B N 1
ATOM 669 C CA . LYS B 2 15 ? 30.474 0.220 80.815 1.00 73.00 15 LYS B CA 1
ATOM 670 C C . LYS B 2 15 ? 29.329 0.380 81.806 1.00 71.92 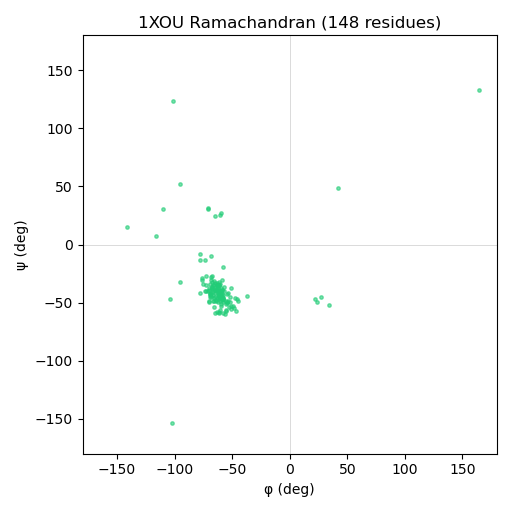15 LYS B C 1
ATOM 671 O O . LYS B 2 15 ? 29.369 -0.171 82.901 1.00 70.72 15 LYS B O 1
ATOM 677 N N . LYS B 2 16 ? 28.323 1.158 81.419 1.00 71.65 16 LYS B N 1
ATOM 678 C CA . LYS B 2 16 ? 27.151 1.403 82.258 1.00 71.72 16 LYS B CA 1
ATOM 679 C C . LYS B 2 16 ? 26.451 0.082 82.595 1.00 71.90 16 LYS B C 1
ATOM 680 O O . LYS B 2 16 ? 26.064 -0.164 83.745 1.00 71.57 16 LYS B O 1
ATOM 686 N N . ILE B 2 17 ? 26.287 -0.749 81.567 1.00 69.95 17 ILE B N 1
ATOM 687 C CA . ILE B 2 17 ? 25.651 -2.043 81.687 1.00 68.89 17 ILE B CA 1
ATOM 688 C C . ILE B 2 17 ? 26.468 -2.971 82.581 1.00 70.98 17 ILE B C 1
ATOM 689 O O . ILE B 2 17 ? 25.916 -3.660 83.441 1.00 73.37 17 ILE B O 1
ATOM 694 N N . ARG B 2 18 ? 27.782 -2.996 82.381 1.00 71.71 18 ARG B N 1
ATOM 695 C CA . ARG B 2 18 ? 28.664 -3.826 83.197 1.00 71.31 18 ARG B CA 1
ATOM 696 C C . ARG B 2 18 ? 28.587 -3.438 84.667 1.00 70.29 18 ARG B C 1
ATOM 697 O O . ARG B 2 18 ? 28.729 -4.281 85.545 1.00 69.80 18 ARG B O 1
ATOM 705 N N . SER B 2 19 ? 28.386 -2.152 84.931 1.00 70.11 19 SER B N 1
ATOM 706 C CA . SER B 2 19 ? 28.284 -1.664 86.303 1.00 70.84 19 SER B CA 1
ATOM 707 C C . SER B 2 19 ? 26.988 -2.170 86.917 1.00 70.16 19 SER B C 1
ATOM 708 O O . SER B 2 19 ? 26.959 -2.610 88.066 1.00 70.18 19 SER B O 1
ATOM 711 N N . GLU B 2 20 ? 25.917 -2.094 86.136 1.00 68.76 20 GLU B N 1
ATOM 712 C CA . GLU B 2 20 ? 24.619 -2.546 86.588 1.00 67.67 20 GLU B CA 1
ATOM 713 C C . GLU B 2 20 ? 24.668 -4.031 86.905 1.00 66.19 20 GLU B C 1
ATOM 714 O O . GLU B 2 20 ? 23.961 -4.497 87.806 1.00 64.85 20 GLU B O 1
ATOM 720 N N . ILE B 2 21 ? 25.504 -4.773 86.174 1.00 63.68 21 ILE B N 1
ATOM 721 C CA . ILE B 2 21 ? 25.638 -6.206 86.426 1.00 63.08 21 ILE B CA 1
ATOM 722 C C . ILE B 2 21 ? 26.360 -6.426 87.760 1.00 63.47 21 ILE B C 1
ATOM 723 O O . ILE B 2 21 ? 25.901 -7.183 88.613 1.00 63.63 21 ILE B O 1
ATOM 728 N N . GLU B 2 22 ? 27.487 -5.754 87.946 1.00 64.11 22 GLU B N 1
ATOM 729 C CA . GLU B 2 22 ? 28.234 -5.914 89.181 1.00 65.00 22 GLU B CA 1
ATOM 730 C C . GLU B 2 22 ? 27.419 -5.442 90.376 1.00 63.44 22 GLU B C 1
ATOM 731 O O . GLU B 2 22 ? 27.457 -6.063 91.438 1.00 63.50 22 GLU B O 1
ATOM 737 N N . ALA B 2 23 ? 26.684 -4.345 90.201 1.00 61.64 23 ALA B N 1
ATOM 738 C CA . ALA B 2 23 ? 25.853 -3.788 91.271 1.00 59.64 23 ALA B CA 1
ATOM 739 C C . ALA B 2 23 ? 24.851 -4.838 91.728 1.00 59.99 23 ALA B C 1
ATOM 740 O O . ALA B 2 23 ? 24.687 -5.073 92.927 1.00 59.31 23 ALA B O 1
ATOM 742 N N . ILE B 2 24 ? 24.195 -5.470 90.754 1.00 58.38 24 ILE B N 1
ATOM 743 C CA . ILE B 2 24 ? 23.206 -6.496 91.023 1.00 56.78 24 ILE B CA 1
ATOM 744 C C . ILE B 2 24 ? 23.861 -7.688 91.691 1.00 58.17 24 ILE B C 1
ATOM 745 O O . ILE B 2 24 ? 23.364 -8.185 92.708 1.00 57.56 24 ILE B O 1
ATOM 750 N N . LYS B 2 25 ? 24.984 -8.139 91.137 1.00 60.16 25 LYS B N 1
ATOM 751 C CA . LYS B 2 25 ? 25.701 -9.266 91.720 1.00 62.60 25 LYS B CA 1
ATOM 752 C C . LYS B 2 25 ? 26.051 -8.947 93.181 1.00 63.26 25 LYS B C 1
ATOM 753 O O . LYS B 2 25 ? 26.013 -9.830 94.052 1.00 62.56 25 LYS B O 1
ATOM 759 N N . LYS B 2 26 ? 26.372 -7.683 93.451 1.00 62.99 26 LYS B N 1
ATOM 760 C CA . LYS B 2 26 ? 26.695 -7.264 94.810 1.00 63.39 26 LYS B CA 1
ATOM 761 C C . LYS B 2 26 ? 25.443 -7.285 95.676 1.00 62.07 26 LYS B C 1
ATOM 762 O O . LYS B 2 26 ? 25.478 -7.817 96.784 1.00 62.93 26 LYS B O 1
ATOM 768 N N . ILE B 2 27 ? 24.351 -6.698 95.182 1.00 59.01 27 ILE B N 1
ATOM 769 C CA . ILE B 2 27 ? 23.089 -6.672 95.920 1.00 58.34 27 ILE B CA 1
ATOM 770 C C . ILE B 2 27 ? 22.702 -8.103 96.316 1.00 57.67 27 ILE B C 1
ATOM 771 O O . ILE B 2 27 ? 22.224 -8.364 97.428 1.00 55.83 27 ILE B O 1
ATOM 776 N N . ILE B 2 28 ? 22.891 -9.030 95.385 1.00 55.71 28 ILE B N 1
ATOM 777 C CA . ILE B 2 28 ? 22.552 -10.414 95.646 1.00 55.36 28 ILE B CA 1
ATOM 778 C C . ILE B 2 28 ? 23.396 -10.939 96.793 1.00 55.63 28 ILE B C 1
ATOM 779 O O . ILE B 2 28 ? 22.899 -11.646 97.665 1.00 57.37 28 ILE B O 1
ATOM 784 N N . ALA B 2 29 ? 24.676 -10.589 96.798 1.00 56.01 29 ALA B N 1
ATOM 785 C CA . ALA B 2 29 ? 25.568 -11.027 97.868 1.00 55.16 29 ALA B CA 1
ATOM 786 C C . ALA B 2 29 ? 25.116 -10.445 99.216 1.00 55.09 29 ALA B C 1
ATOM 787 O O . ALA B 2 29 ? 25.049 -11.164 100.205 1.00 54.45 29 ALA B O 1
ATOM 789 N N . GLU B 2 30 ? 24.792 -9.152 99.250 1.00 56.73 30 GLU B N 1
ATOM 790 C CA . GLU B 2 30 ? 24.346 -8.514 100.489 1.00 59.93 30 GLU B CA 1
ATOM 791 C C . GLU B 2 30 ? 23.117 -9.205 101.064 1.00 61.65 30 GLU B C 1
ATOM 792 O O . GLU B 2 30 ? 22.809 -9.038 102.251 1.00 61.93 30 GLU B O 1
ATOM 798 N N . PHE B 2 31 ? 22.407 -9.967 100.231 1.00 62.74 31 PHE B N 1
ATOM 799 C CA . PHE B 2 31 ? 21.211 -10.656 100.705 1.00 62.41 31 PHE B CA 1
ATOM 800 C C . PHE B 2 31 ? 21.512 -11.769 101.700 1.00 63.18 31 PHE B C 1
ATOM 801 O O . PHE B 2 31 ? 20.597 -12.315 102.310 1.00 61.86 31 PHE B O 1
ATOM 809 N N . ASP B 2 32 ? 22.785 -12.117 101.872 1.00 65.25 32 ASP B N 1
ATOM 810 C CA . ASP B 2 32 ? 23.101 -13.140 102.859 1.00 67.57 32 ASP B CA 1
ATOM 811 C C . ASP B 2 32 ? 22.993 -12.471 104.232 1.00 65.85 32 ASP B C 1
ATOM 812 O O . ASP B 2 32 ? 22.659 -13.112 105.225 1.00 64.83 32 ASP B O 1
ATOM 817 N N . VAL B 2 33 ? 23.276 -11.173 104.277 1.00 65.01 33 VAL B N 1
ATOM 818 C CA . VAL B 2 33 ? 23.154 -10.423 105.520 1.00 63.74 33 VAL B CA 1
ATOM 819 C C . VAL B 2 33 ? 21.662 -10.410 105.835 1.00 62.72 33 VAL B C 1
ATOM 820 O O . VAL B 2 33 ? 21.248 -10.553 106.983 1.00 61.38 33 VAL B O 1
ATOM 824 N N . VAL B 2 34 ? 20.855 -10.240 104.796 1.00 61.97 34 VAL B N 1
ATOM 825 C CA . VAL B 2 34 ? 19.416 -10.239 104.969 1.00 62.43 34 VAL B CA 1
ATOM 826 C C . VAL B 2 34 ? 18.991 -11.624 105.448 1.00 63.61 34 VAL B C 1
ATOM 827 O O . VAL B 2 34 ? 18.102 -11.752 106.276 1.00 63.29 34 VAL B O 1
ATOM 831 N N . LYS B 2 35 ? 19.642 -12.661 104.934 1.00 66.13 35 LYS B N 1
ATOM 832 C CA . LYS B 2 35 ? 19.339 -14.027 105.340 1.00 68.01 35 LYS B CA 1
ATOM 833 C C . LYS B 2 35 ? 19.620 -14.160 106.835 1.00 67.70 35 LYS B C 1
ATOM 834 O O . LYS B 2 35 ? 18.730 -14.491 107.612 1.00 67.72 35 LYS B O 1
ATOM 840 N N . GLU B 2 36 ? 20.857 -13.882 107.234 1.00 68.52 36 GLU B N 1
ATOM 841 C CA . GLU B 2 36 ? 21.248 -13.952 108.640 1.00 68.86 36 GLU B CA 1
ATOM 842 C C . GLU B 2 36 ? 20.312 -13.164 109.556 1.00 67.33 36 GLU B C 1
ATOM 843 O O . GLU B 2 36 ? 19.915 -13.654 110.608 1.00 66.50 36 GLU B O 1
ATOM 849 N N . SER B 2 37 ? 19.972 -11.943 109.153 1.00 65.94 37 SER B N 1
ATOM 850 C CA . SER B 2 37 ? 19.102 -11.085 109.947 1.00 65.11 37 SER B CA 1
ATOM 851 C C . SER B 2 37 ? 17.757 -11.736 110.178 1.00 65.46 37 SER B C 1
ATOM 852 O O . SER B 2 37 ? 17.245 -11.752 111.298 1.00 64.41 37 SER B O 1
ATOM 855 N N . VAL B 2 38 ? 17.188 -12.267 109.100 1.00 67.60 38 VAL B N 1
ATOM 856 C CA . VAL B 2 38 ? 15.877 -12.910 109.137 1.00 68.65 38 VAL B CA 1
ATOM 857 C C . VAL B 2 38 ? 15.866 -14.139 110.049 1.00 68.36 38 VAL B C 1
ATOM 858 O O . VAL B 2 38 ? 14.862 -14.417 110.700 1.00 67.65 38 VAL B O 1
ATOM 862 N N . ASN B 2 39 ? 16.976 -14.868 110.100 1.00 68.33 39 ASN B N 1
ATOM 863 C CA . ASN B 2 39 ? 17.051 -16.024 110.979 1.00 71.02 39 ASN B CA 1
ATOM 864 C C . ASN B 2 39 ? 17.150 -15.549 112.424 1.00 71.42 39 ASN B C 1
ATOM 865 O O . ASN B 2 39 ? 16.620 -16.190 113.334 1.00 71.98 39 ASN B O 1
ATOM 870 N N . GLU B 2 40 ? 17.833 -14.429 112.638 1.00 70.75 40 GLU B N 1
ATOM 871 C CA . GLU B 2 40 ? 17.959 -13.892 113.978 1.00 70.37 40 GLU B CA 1
ATOM 872 C C . GLU B 2 40 ? 16.571 -13.483 114.437 1.00 71.66 40 GLU B C 1
ATOM 873 O O . GLU B 2 40 ? 16.200 -13.712 115.589 1.00 72.08 40 GLU B O 1
ATOM 879 N N . LEU B 2 41 ? 15.790 -12.895 113.536 1.00 72.72 41 LEU B N 1
ATOM 880 C CA . LEU B 2 41 ? 14.438 -12.484 113.893 1.00 73.70 41 LEU B CA 1
ATOM 881 C C . LEU B 2 41 ? 13.638 -13.701 114.360 1.00 75.06 41 LEU B C 1
ATOM 882 O O . LEU B 2 41 ? 12.742 -13.576 115.183 1.00 75.64 41 LEU B O 1
ATOM 887 N N . SER B 2 42 ? 13.956 -14.875 113.822 1.00 76.39 42 SER B N 1
ATOM 888 C CA . SER B 2 42 ? 13.270 -16.101 114.221 1.00 77.90 42 SER B CA 1
ATOM 889 C C . SER B 2 42 ? 13.589 -16.386 115.678 1.00 79.70 42 SER B C 1
ATOM 890 O O . SER B 2 42 ? 12.694 -16.469 116.515 1.00 80.53 42 SER B O 1
ATOM 893 N N . GLU B 2 43 ? 14.875 -16.543 115.971 1.00 81.58 43 GLU B N 1
ATOM 894 C CA . GLU B 2 43 ? 15.320 -16.812 117.328 1.00 82.43 43 GLU B CA 1
ATOM 895 C C . GLU B 2 43 ? 14.632 -15.883 118.309 1.00 82.37 43 GLU B C 1
ATOM 896 O O . GLU B 2 43 ? 14.129 -16.333 119.330 1.00 83.76 43 GLU B O 1
ATOM 902 N N . LYS B 2 44 ? 14.591 -14.591 117.998 1.00 82.29 44 LYS B N 1
ATOM 903 C CA . LYS B 2 44 ? 13.959 -13.639 118.900 1.00 82.78 44 LYS B CA 1
ATOM 904 C C . LYS B 2 44 ? 12.451 -13.860 118.968 1.00 83.03 44 LYS B C 1
ATOM 905 O O . LYS B 2 44 ? 11.819 -13.546 119.974 1.00 83.24 44 LYS B O 1
ATOM 911 N N . ALA B 2 45 ? 11.880 -14.411 117.902 1.00 83.79 45 ALA B N 1
ATOM 912 C CA . ALA B 2 45 ? 10.444 -14.674 117.849 1.00 84.83 45 ALA B CA 1
ATOM 913 C C . ALA B 2 45 ? 10.065 -15.776 118.832 1.00 86.23 45 ALA B C 1
ATOM 914 O O . ALA B 2 45 ? 8.937 -15.815 119.319 1.00 86.69 45 ALA B O 1
ATOM 916 N N . LYS B 2 46 ? 11.008 -16.674 119.110 1.00 87.65 46 LYS B N 1
ATOM 917 C CA . LYS B 2 46 ? 10.779 -17.769 120.048 1.00 89.04 46 LYS B CA 1
ATOM 918 C C . LYS B 2 46 ? 10.119 -17.226 121.310 1.00 91.09 46 LYS B C 1
ATOM 919 O O . LYS B 2 46 ? 9.028 -17.646 121.690 1.00 92.36 46 LYS B O 1
ATOM 925 N N . THR B 2 47 ? 10.788 -16.269 121.944 1.00 92.42 47 THR B N 1
ATOM 926 C CA . THR B 2 47 ? 10.315 -15.675 123.189 1.00 93.02 47 THR B CA 1
ATOM 927 C C . THR B 2 47 ? 9.509 -14.376 123.039 1.00 93.45 47 THR B C 1
ATOM 928 O O . THR B 2 47 ? 8.597 -14.108 123.821 1.00 93.16 47 THR B O 1
ATOM 932 N N . ASP B 2 48 ? 9.843 -13.579 122.032 1.00 94.12 48 ASP B N 1
ATOM 933 C CA . ASP B 2 48 ? 9.178 -12.301 121.812 1.00 94.58 48 ASP B CA 1
ATOM 934 C C . ASP B 2 48 ? 8.118 -12.313 120.706 1.00 94.69 48 ASP B C 1
ATOM 935 O O . ASP B 2 48 ? 8.405 -12.659 119.560 1.00 95.50 48 ASP B O 1
ATOM 940 N N . PRO B 2 49 ? 6.875 -11.921 121.042 1.00 94.23 49 PRO B N 1
ATOM 941 C CA . PRO B 2 49 ? 5.753 -11.878 120.099 1.00 93.40 49 PRO B CA 1
ATOM 942 C C . PRO B 2 49 ? 5.773 -10.668 119.168 1.00 92.64 49 PRO B C 1
ATOM 943 O O . PRO B 2 49 ? 5.033 -10.624 118.186 1.00 93.33 49 PRO B O 1
ATOM 947 N N . GLN B 2 50 ? 6.605 -9.682 119.485 1.00 91.39 50 GLN B N 1
ATOM 948 C CA . GLN B 2 50 ? 6.720 -8.496 118.645 1.00 90.14 50 GLN B CA 1
ATOM 949 C C . GLN B 2 50 ? 7.494 -8.971 117.421 1.00 87.63 50 GLN B C 1
ATOM 950 O O . GLN B 2 50 ? 7.203 -8.595 116.290 1.00 86.37 50 GLN B O 1
ATOM 956 N N . ALA B 2 51 ? 8.485 -9.818 117.673 1.00 85.13 51 ALA B N 1
ATOM 957 C CA . ALA B 2 51 ? 9.315 -10.380 116.621 1.00 83.34 51 ALA B CA 1
ATOM 958 C C . ALA B 2 51 ? 8.482 -11.331 115.763 1.00 81.43 51 ALA B C 1
ATOM 959 O O . ALA B 2 51 ? 8.572 -11.326 114.538 1.00 80.41 51 ALA B O 1
ATOM 961 N N . ALA B 2 52 ? 7.672 -12.149 116.422 1.00 80.21 52 ALA B N 1
ATOM 962 C CA . ALA B 2 52 ? 6.829 -13.110 115.731 1.00 79.05 52 ALA B CA 1
ATOM 963 C C . ALA B 2 52 ? 5.903 -12.410 114.743 1.00 78.60 52 ALA B C 1
ATOM 964 O O . ALA B 2 52 ? 5.730 -12.868 113.616 1.00 78.48 52 ALA B O 1
ATOM 966 N N . GLU B 2 53 ? 5.310 -11.300 115.168 1.00 78.76 53 GLU B N 1
ATOM 967 C CA . GLU B 2 53 ? 4.407 -10.544 114.314 1.00 79.22 53 GLU B CA 1
ATOM 968 C C . GLU B 2 53 ? 5.161 -9.937 113.124 1.00 78.55 53 GLU B C 1
ATOM 969 O O . GLU B 2 53 ? 4.618 -9.832 112.022 1.00 78.37 53 GLU B O 1
ATOM 975 N N . LYS B 2 54 ? 6.409 -9.530 113.353 1.00 77.33 54 LYS B N 1
ATOM 976 C CA . LYS B 2 54 ? 7.239 -8.964 112.297 1.00 75.01 54 LYS B CA 1
ATOM 977 C C . LYS B 2 54 ? 7.520 -10.057 111.279 1.00 72.46 54 LYS B C 1
ATOM 978 O O . LYS B 2 54 ? 7.268 -9.894 110.088 1.00 72.98 54 LYS B O 1
ATOM 984 N N . LEU B 2 55 ? 8.035 -11.178 111.761 1.00 69.57 55 LEU B N 1
ATOM 985 C CA . LEU B 2 55 ? 8.350 -12.307 110.902 1.00 67.51 55 LEU B CA 1
ATOM 986 C C . LEU B 2 55 ? 7.174 -12.700 110.010 1.00 65.98 55 LEU B C 1
ATOM 987 O O . LEU B 2 55 ? 7.326 -12.798 108.791 1.00 66.44 55 LEU B O 1
ATOM 992 N N . ASN B 2 56 ? 6.005 -12.918 110.610 1.00 64.04 56 ASN B N 1
ATOM 993 C CA . ASN B 2 56 ? 4.822 -13.315 109.849 1.00 62.90 56 ASN B CA 1
ATOM 994 C C . ASN B 2 56 ? 4.444 -12.290 108.793 1.00 62.84 56 ASN B C 1
ATOM 995 O O . ASN B 2 56 ? 3.991 -12.644 107.703 1.00 62.21 56 ASN B O 1
ATOM 1000 N N . LYS B 2 57 ? 4.611 -11.016 109.125 1.00 64.29 57 LYS B N 1
ATOM 1001 C CA . LYS B 2 57 ? 4.317 -9.948 108.175 1.00 65.68 57 LYS B CA 1
ATOM 1002 C C . LYS B 2 57 ? 5.299 -10.084 107.010 1.00 64.41 57 LYS B C 1
ATOM 1003 O O . LYS B 2 57 ? 4.920 -9.947 105.846 1.00 63.27 57 LYS B O 1
ATOM 1009 N N . LEU B 2 58 ? 6.558 -10.366 107.341 1.00 63.16 58 LEU B N 1
ATOM 1010 C CA . LEU B 2 58 ? 7.604 -10.549 106.339 1.00 62.85 58 LEU B CA 1
ATOM 1011 C C . LEU B 2 58 ? 7.279 -11.737 105.451 1.00 61.85 58 LEU B C 1
ATOM 1012 O O . LEU B 2 58 ? 7.326 -11.649 104.221 1.00 61.75 58 LEU B O 1
ATOM 1017 N N . ILE B 2 59 ? 6.957 -12.857 106.086 1.00 60.50 59 ILE B N 1
ATOM 1018 C CA . ILE B 2 59 ? 6.614 -14.069 105.357 1.00 59.28 59 ILE B CA 1
ATOM 1019 C C . ILE B 2 59 ? 5.470 -13.817 104.372 1.00 59.48 59 ILE B C 1
ATOM 1020 O O . ILE B 2 59 ? 5.565 -14.183 103.207 1.00 59.23 59 ILE B O 1
ATOM 1025 N N . GLU B 2 60 ? 4.394 -13.186 104.828 1.00 60.58 60 GLU B N 1
ATOM 1026 C CA . GLU B 2 60 ? 3.280 -12.897 103.935 1.00 62.75 60 GLU B CA 1
ATOM 1027 C C . GLU B 2 60 ? 3.738 -11.963 102.823 1.00 61.24 60 GLU B C 1
ATOM 1028 O O . GLU B 2 60 ? 3.320 -12.108 101.668 1.00 61.25 60 GLU B O 1
ATOM 1034 N N . GLY B 2 61 ? 4.617 -11.024 103.179 1.00 59.11 61 GLY B N 1
ATOM 1035 C CA . GLY B 2 61 ? 5.141 -10.075 102.214 1.00 55.19 61 GLY B CA 1
ATOM 1036 C C . GLY B 2 61 ? 5.885 -10.759 101.085 1.00 54.65 61 GLY B C 1
ATOM 1037 O O . GLY B 2 61 ? 5.684 -10.437 99.918 1.00 54.06 61 GLY B O 1
ATOM 1038 N N . TYR B 2 62 ? 6.740 -11.717 101.429 1.00 54.60 62 TYR B N 1
ATOM 1039 C CA . TYR B 2 62 ? 7.515 -12.443 100.434 1.00 55.59 62 TYR B CA 1
ATOM 1040 C C . TYR B 2 62 ? 6.750 -13.526 99.690 1.00 56.41 62 TYR B C 1
ATOM 1041 O O . TYR B 2 62 ? 7.261 -14.107 98.737 1.00 57.86 62 TYR B O 1
ATOM 1050 N N . THR B 2 63 ? 5.530 -13.814 100.112 1.00 57.85 63 THR B N 1
ATOM 1051 C CA . THR B 2 63 ? 4.773 -14.871 99.458 1.00 58.68 63 THR B CA 1
ATOM 1052 C C . THR B 2 63 ? 3.694 -14.358 98.527 1.00 59.04 63 THR B C 1
ATOM 1053 O O . THR B 2 63 ? 3.562 -14.843 97.403 1.00 59.62 63 THR B O 1
ATOM 1057 N N . TYR B 2 64 ? 2.906 -13.398 98.989 1.00 58.74 64 TYR B N 1
ATOM 1058 C CA . TYR B 2 64 ? 1.887 -12.826 98.120 1.00 60.29 64 TYR B CA 1
ATOM 1059 C C . TYR B 2 64 ? 1.769 -11.323 98.346 1.00 60.79 64 TYR B C 1
ATOM 1060 O O . TYR B 2 64 ? 0.805 -10.705 97.910 1.00 62.75 64 TYR B O 1
ATOM 1069 N N . GLY B 2 65 ? 2.767 -10.742 99.010 1.00 61.14 65 GLY B N 1
ATOM 1070 C CA . GLY B 2 65 ? 2.757 -9.317 99.289 1.00 62.30 65 GLY B CA 1
ATOM 1071 C C . GLY B 2 65 ? 3.647 -8.452 98.406 1.00 64.02 65 GLY B C 1
ATOM 1072 O O . GLY B 2 65 ? 3.943 -8.800 97.261 1.00 62.76 65 GLY B O 1
ATOM 1073 N N . GLU B 2 66 ? 4.081 -7.315 98.951 1.00 65.60 66 GLU B N 1
ATOM 1074 C CA . GLU B 2 66 ? 4.922 -6.373 98.216 1.00 67.31 66 GLU B CA 1
ATOM 1075 C C . GLU B 2 66 ? 6.307 -6.868 97.840 1.00 65.50 66 GLU B C 1
ATOM 1076 O O . GLU B 2 66 ? 6.714 -6.715 96.686 1.00 64.53 66 GLU B O 1
ATOM 1082 N N . GLU B 2 67 ? 7.030 -7.444 98.800 1.00 62.80 67 GLU B N 1
ATOM 1083 C CA . GLU B 2 67 ? 8.370 -7.975 98.542 1.00 61.89 67 GLU B CA 1
ATOM 1084 C C . GLU B 2 67 ? 8.347 -8.961 97.361 1.00 60.10 67 GLU B C 1
ATOM 1085 O O . GLU B 2 67 ? 9.161 -8.876 96.440 1.00 58.35 67 GLU B O 1
ATOM 1091 N N . ARG B 2 68 ? 7.403 -9.892 97.393 1.00 58.30 68 ARG B N 1
ATOM 1092 C CA . ARG B 2 68 ? 7.253 -10.873 96.335 1.00 56.69 68 ARG B CA 1
ATOM 1093 C C . ARG B 2 68 ? 7.013 -10.205 94.978 1.00 55.08 68 ARG B C 1
ATOM 1094 O O . ARG B 2 68 ? 7.524 -10.659 93.952 1.00 53.50 68 ARG B O 1
ATOM 1102 N N . LYS B 2 69 ? 6.230 -9.132 94.966 1.00 53.77 69 LYS B N 1
ATOM 1103 C CA . LYS B 2 69 ? 5.928 -8.441 93.720 1.00 53.73 69 LYS B CA 1
ATOM 1104 C C . LYS B 2 69 ? 7.152 -7.699 93.208 1.00 52.13 69 LYS B C 1
ATOM 1105 O O . LYS B 2 69 ? 7.428 -7.676 92.012 1.00 50.37 69 LYS B O 1
ATOM 1111 N N . LEU B 2 70 ? 7.885 -7.084 94.122 1.00 51.52 70 LEU B N 1
ATOM 1112 C CA . LEU B 2 70 ? 9.092 -6.378 93.748 1.00 51.66 70 LEU B CA 1
ATOM 1113 C C . LEU B 2 70 ? 10.005 -7.429 93.126 1.00 53.03 70 LEU B C 1
ATOM 1114 O O . LEU B 2 70 ? 10.549 -7.239 92.034 1.00 55.17 70 LEU B O 1
ATOM 1119 N N . TYR B 2 71 ? 10.148 -8.550 93.829 1.00 52.18 71 TYR B N 1
ATOM 1120 C CA . TYR B 2 71 ? 10.977 -9.662 93.381 1.00 50.90 71 TYR B CA 1
ATOM 1121 C C . TYR B 2 71 ? 10.583 -10.156 91.979 1.00 51.64 71 TYR B C 1
ATOM 1122 O O . TYR B 2 71 ? 11.429 -10.291 91.098 1.00 50.67 71 TYR B O 1
ATOM 1131 N N . ASP B 2 72 ? 9.298 -10.433 91.772 1.00 54.07 72 ASP B N 1
ATOM 1132 C CA . ASP B 2 72 ? 8.836 -10.900 90.465 1.00 55.99 72 ASP B CA 1
ATOM 1133 C C . ASP B 2 72 ? 9.105 -9.861 89.393 1.00 55.59 72 ASP B C 1
ATOM 1134 O O . ASP B 2 72 ? 9.388 -10.195 88.243 1.00 55.67 72 ASP B O 1
ATOM 1139 N N . SER B 2 73 ? 8.989 -8.596 89.773 1.00 54.94 73 SER B N 1
ATOM 1140 C CA . SER B 2 73 ? 9.213 -7.510 88.847 1.00 55.45 73 SER B CA 1
ATOM 1141 C C . SER B 2 73 ? 10.644 -7.560 88.315 1.00 56.73 73 SER B C 1
ATOM 1142 O O . SER B 2 73 ? 10.867 -7.620 87.106 1.00 56.39 73 SER B O 1
ATOM 1145 N N . ALA B 2 74 ? 11.612 -7.546 89.227 1.00 57.01 74 ALA B N 1
ATOM 1146 C CA . ALA B 2 74 ? 13.022 -7.597 88.852 1.00 57.18 74 ALA B CA 1
ATOM 1147 C C . ALA B 2 74 ? 13.340 -8.843 88.033 1.00 57.51 74 ALA B C 1
ATOM 1148 O O . ALA B 2 74 ? 14.008 -8.762 87.002 1.00 58.63 74 ALA B O 1
ATOM 1150 N N . LEU B 2 75 ? 12.856 -9.994 88.491 1.00 56.96 75 LEU B N 1
ATOM 1151 C CA . LEU B 2 75 ? 13.112 -11.260 87.810 1.00 56.03 75 LEU B CA 1
ATOM 1152 C C . LEU B 2 75 ? 12.582 -11.293 86.383 1.00 55.25 75 LEU B C 1
ATOM 1153 O O . LEU B 2 75 ? 13.252 -11.795 85.492 1.00 55.08 75 LEU B O 1
ATOM 1158 N N . SER B 2 76 ? 11.393 -10.742 86.159 1.00 54.76 76 SER B N 1
ATOM 1159 C CA . SER B 2 76 ? 10.803 -10.747 84.820 1.00 54.48 76 SER B CA 1
ATOM 1160 C C . SER B 2 76 ? 11.502 -9.783 83.880 1.00 53.57 76 SER B C 1
ATOM 1161 O O . SER B 2 76 ? 11.497 -9.974 82.666 1.00 53.09 76 SER B O 1
ATOM 1164 N N . LYS B 2 77 ? 12.093 -8.737 84.442 1.00 53.78 77 LYS B N 1
ATOM 1165 C CA . LYS B 2 77 ? 12.821 -7.771 83.636 1.00 54.01 77 LYS B CA 1
ATOM 1166 C C . LYS B 2 77 ? 14.088 -8.444 83.125 1.00 55.53 77 LYS B C 1
ATOM 1167 O O . LYS B 2 77 ? 14.490 -8.240 81.969 1.00 55.15 77 LYS B O 1
ATOM 1173 N N . ILE B 2 78 ? 14.708 -9.253 83.986 1.00 55.06 78 ILE B N 1
ATOM 1174 C CA . ILE B 2 78 ? 15.914 -9.956 83.595 1.00 56.09 78 ILE B CA 1
ATOM 1175 C C . ILE B 2 78 ? 15.546 -11.018 82.577 1.00 55.87 78 ILE B C 1
ATOM 1176 O O . ILE B 2 78 ? 16.293 -11.266 81.630 1.00 56.38 78 ILE B O 1
ATOM 1181 N N . GLU B 2 79 ? 14.396 -11.650 82.762 1.00 55.51 79 GLU B N 1
ATOM 1182 C CA . GLU B 2 79 ? 14.002 -12.675 81.825 1.00 56.70 79 GLU B CA 1
ATOM 1183 C C . GLU B 2 79 ? 13.677 -12.041 80.492 1.00 56.51 79 GLU B C 1
ATOM 1184 O O . GLU B 2 79 ? 13.892 -12.646 79.448 1.00 55.34 79 GLU B O 1
ATOM 1190 N N . LYS B 2 80 ? 13.187 -10.808 80.527 1.00 59.12 80 LYS B N 1
ATOM 1191 C CA . LYS B 2 80 ? 12.846 -10.077 79.301 1.00 62.32 80 LYS B CA 1
ATOM 1192 C C . LYS B 2 80 ? 14.130 -9.771 78.539 1.00 62.32 80 LYS B C 1
ATOM 1193 O O . LYS B 2 80 ? 14.163 -9.787 77.312 1.00 62.77 80 LYS B O 1
ATOM 1199 N N . LEU B 2 81 ? 15.187 -9.487 79.290 1.00 62.29 81 LEU B N 1
ATOM 1200 C CA . LEU B 2 81 ? 16.488 -9.187 78.719 1.00 62.17 81 LEU B CA 1
ATOM 1201 C C . LEU B 2 81 ? 17.053 -10.428 78.040 1.00 61.91 81 LEU B C 1
ATOM 1202 O O . LEU B 2 81 ? 17.512 -10.372 76.904 1.00 61.30 81 LEU B O 1
ATOM 1207 N N . ILE B 2 82 ? 17.025 -11.550 78.745 1.00 62.58 82 ILE B N 1
ATOM 1208 C CA . ILE B 2 82 ? 17.510 -12.798 78.179 1.00 64.58 82 ILE B CA 1
ATOM 1209 C C . ILE B 2 82 ? 16.700 -13.101 76.921 1.00 67.78 82 ILE B C 1
ATOM 1210 O O . ILE B 2 82 ? 17.240 -13.575 75.927 1.00 67.14 82 ILE B O 1
ATOM 1215 N N . GLU B 2 83 ? 15.398 -12.825 76.991 1.00 72.78 83 GLU B N 1
ATOM 1216 C CA . GLU B 2 83 ? 14.465 -13.030 75.886 1.00 76.60 83 GLU B CA 1
ATOM 1217 C C . GLU B 2 83 ? 14.977 -12.339 74.621 1.00 77.54 83 GLU B C 1
ATOM 1218 O O . GLU B 2 83 ? 15.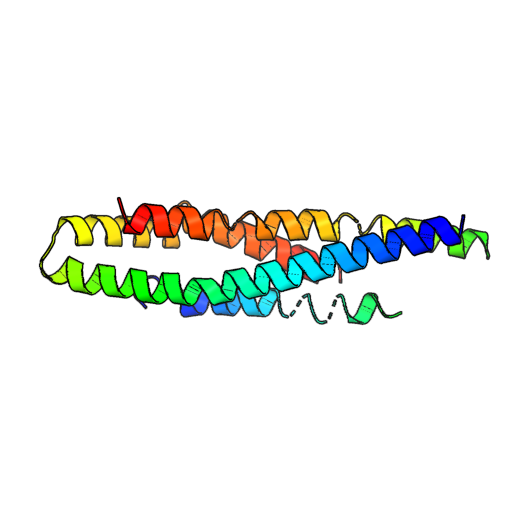113 -12.959 73.572 1.00 77.98 83 GLU B O 1
ATOM 1224 N N . THR B 2 84 ? 15.273 -11.050 74.723 1.00 78.48 84 THR B N 1
ATOM 1225 C CA . THR B 2 84 ? 15.769 -10.295 73.579 1.00 79.75 84 THR B CA 1
ATOM 1226 C C . THR B 2 84 ? 17.200 -10.701 73.203 1.00 81.39 84 THR B C 1
ATOM 1227 O O . THR B 2 84 ? 17.970 -9.894 72.700 1.00 81.56 84 THR B O 1
ATOM 1231 N N . LEU B 2 85 ? 17.541 -11.959 73.459 1.00 84.38 85 LEU B N 1
ATOM 1232 C CA . LEU B 2 85 ? 18.863 -12.511 73.161 1.00 86.68 85 LEU B CA 1
ATOM 1233 C C . LEU B 2 85 ? 18.717 -14.021 72.987 1.00 89.06 85 LEU B C 1
ATOM 1234 O O . LEU B 2 85 ? 18.884 -14.492 71.846 1.00 90.31 85 LEU B O 1
#

Foldseek 3Di:
DVPPVVVVVVVVVVVVVVVVCVVVVVDVVVVVVVVVVVVVVCVVCVVVVVVVVVCVVVVVVVVVVVVD/DVVVVVVVVVVVVVVVVVVVVVVVVVVVCCVVVVVVLVVLVVVVVPDVVSVVVNVVVVCCCPPRVVVVVVVVVVVVVVVVVVVD

Solvent-accessible surface area: 9168 Å² total

B-factor: mean 70.07, std 12.45, range [45.75, 109.35]

CATH classification: 1.10.287.1140

Organism: Escherichia coli (NCBI:txid562)

Sequence (152 aa):
DVIDLFNKLGVFQAAILFAYYQAQSDLNLTTTVNNSQLEIQQSNTLNLLTSARSDQSLQYRTISGISLGIVSQTRNKELLDKKIRSEIEAIKKIIAEFDVVKESVNELSEKAKTDPQAAEKLNKLIEGYTYGEERKLYDSALSKIEKLIETL

InterPro domains:
  IPR005095 EspA-like secreted protein [PF03433] (36-179)
  IPR035074 EspA/CesA-like [G3DSA:1.10.287.1140] (31-100)
  IPR035074 EspA/CesA-like [G3DSA:1.10.287.1140] (123-192)
  IPR035074 EspA/CesA-like [SSF116927] (32-189)